Protein AF-A0AAC8Q201-F1 (afdb_monomer_lite)

pLDDT: mean 73.62, std 23.97, range [34.72, 98.75]

Sequence (155 aa):
MNRKHPSLPLARTASLSMALLALSACSERQEKPPSSPGAASVFKDSPAPASPSQPPAPAPTPTAQQQEGSEPPAGDARSPEQLFSSLGCTACHAPGRAYATVLANSRDKAPEVVAMWILDPQKVKPGTLMPSFTGRISTAEALALAQWIKAGNPR

Secondary structure (DSSP, 8-state):
-----PPP-----------------------PPPP-----------------PPPPPPPPPP--------PPPSS-PPPHHHHHHHTTTHHHHSTTSTTHHHHHHHTTS-HHHHHHHHH-HHHHSTT-SSPP-BTTB-HHHHHHHHHHHHTT---

Radius of gyration: 30.28 Å; chains: 1; bounding box: 94×61×68 Å

Structure (mmCIF, N/CA/C/O backbone):
data_AF-A0AAC8Q201-F1
#
_entry.id   AF-A0AAC8Q201-F1
#
loop_
_atom_site.group_PDB
_atom_site.id
_atom_site.type_symbol
_atom_site.label_atom_id
_atom_site.label_alt_id
_atom_site.label_comp_id
_atom_site.label_asym_id
_atom_site.label_entity_id
_atom_site.label_seq_id
_atom_site.pdbx_PDB_ins_code
_atom_site.Cartn_x
_atom_site.Cartn_y
_atom_site.Cartn_z
_atom_site.occupancy
_atom_site.B_iso_or_equiv
_atom_site.auth_seq_id
_atom_site.auth_comp_id
_atom_site.auth_asym_id
_atom_site.auth_atom_id
_atom_site.pdbx_PDB_model_num
ATOM 1 N N . MET A 1 1 ? 49.251 -28.403 -3.240 1.00 41.81 1 MET A N 1
ATOM 2 C CA . MET A 1 1 ? 49.615 -29.459 -4.209 1.00 41.81 1 MET A CA 1
ATOM 3 C C . MET A 1 1 ? 48.763 -30.677 -3.888 1.00 41.81 1 MET A C 1
ATOM 5 O O . MET A 1 1 ? 48.769 -31.061 -2.730 1.00 41.81 1 MET A O 1
ATOM 9 N N . ASN A 1 2 ? 48.087 -31.255 -4.891 1.00 41.62 2 ASN A N 1
ATOM 10 C CA . ASN A 1 2 ? 47.411 -32.570 -4.880 1.00 41.62 2 ASN A CA 1
ATOM 11 C C . ASN A 1 2 ? 46.167 -32.726 -3.970 1.00 41.62 2 ASN A C 1
ATOM 13 O O . ASN A 1 2 ? 46.172 -32.288 -2.838 1.00 41.62 2 ASN A O 1
ATOM 17 N N . ARG A 1 3 ? 45.063 -33.366 -4.372 1.00 57.03 3 ARG A N 1
ATOM 18 C CA . ARG A 1 3 ? 44.773 -34.246 -5.516 1.00 57.03 3 ARG A CA 1
ATOM 19 C C . ARG A 1 3 ? 43.282 -34.136 -5.867 1.00 57.03 3 ARG A C 1
ATOM 21 O O . ARG A 1 3 ? 42.430 -34.025 -4.996 1.00 57.03 3 ARG A O 1
ATOM 28 N N . LYS A 1 4 ? 43.020 -34.176 -7.171 1.00 54.84 4 LYS A N 1
ATOM 29 C CA . LYS A 1 4 ? 41.712 -34.256 -7.827 1.00 54.84 4 LYS A CA 1
ATOM 30 C C . LYS A 1 4 ? 41.019 -35.579 -7.474 1.00 54.84 4 LYS A C 1
ATOM 32 O O . LYS A 1 4 ? 41.702 -36.599 -7.431 1.00 54.84 4 LYS A O 1
ATOM 37 N N . HIS A 1 5 ? 39.691 -35.573 -7.363 1.00 62.91 5 HIS A N 1
ATOM 38 C CA . HIS A 1 5 ? 38.873 -36.763 -7.607 1.00 62.91 5 HIS A CA 1
ATOM 39 C C . HIS A 1 5 ? 37.788 -36.476 -8.664 1.00 62.91 5 HIS A C 1
ATOM 41 O O . HIS A 1 5 ? 37.363 -35.328 -8.791 1.00 62.91 5 HIS A O 1
ATOM 47 N N . PRO A 1 6 ? 37.437 -37.487 -9.482 1.00 63.56 6 PRO A N 1
ATOM 48 C CA . PRO A 1 6 ? 36.870 -37.318 -10.817 1.00 63.56 6 PRO A CA 1
ATOM 49 C C . PRO A 1 6 ? 35.337 -37.324 -10.888 1.00 63.56 6 PRO A C 1
ATOM 51 O O . PRO A 1 6 ? 34.631 -37.728 -9.969 1.00 63.56 6 PRO A O 1
ATOM 54 N N . SER A 1 7 ? 34.888 -36.898 -12.066 1.00 53.81 7 SER A N 1
ATOM 55 C CA . SER A 1 7 ? 33.543 -36.860 -12.630 1.00 53.81 7 SER A CA 1
ATOM 56 C C . SER A 1 7 ? 32.728 -38.152 -12.488 1.00 53.81 7 SER A C 1
ATOM 58 O O . SER A 1 7 ? 33.228 -39.242 -12.764 1.00 53.81 7 SER A O 1
ATOM 60 N N . LEU A 1 8 ? 31.432 -38.003 -12.198 1.00 60.94 8 LEU A N 1
ATOM 61 C CA . LEU A 1 8 ? 30.403 -39.001 -12.511 1.00 60.94 8 LEU A CA 1
ATOM 62 C C . LEU A 1 8 ? 29.839 -38.736 -13.922 1.00 60.94 8 LEU A C 1
ATOM 64 O O . LEU A 1 8 ? 29.507 -37.586 -14.220 1.00 60.94 8 LEU A O 1
ATOM 68 N N . PRO A 1 9 ? 29.682 -39.761 -14.780 1.00 60.88 9 PRO A N 1
ATOM 69 C CA . PRO A 1 9 ? 28.895 -39.675 -16.006 1.00 60.88 9 PRO A CA 1
ATOM 70 C C . PRO A 1 9 ? 27.537 -40.398 -15.893 1.00 60.88 9 PRO A C 1
ATOM 72 O O . PRO A 1 9 ? 27.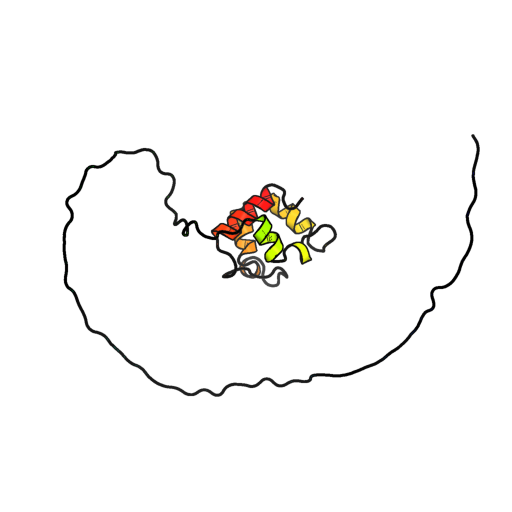357 -41.267 -15.043 1.00 60.88 9 PRO A O 1
ATOM 75 N N . LEU A 1 10 ? 26.669 -40.121 -16.881 1.00 53.00 10 LEU A N 1
ATOM 76 C CA . LEU A 1 10 ? 25.454 -40.865 -17.271 1.00 53.00 10 LEU A CA 1
ATOM 77 C C . LEU A 1 10 ? 24.225 -40.658 -16.348 1.00 53.00 10 LEU A C 1
ATOM 79 O O . LEU A 1 10 ? 24.326 -40.747 -15.140 1.00 53.00 10 LEU A O 1
ATOM 83 N N . ALA A 1 11 ? 23.002 -40.422 -16.825 1.00 52.38 11 ALA A N 1
ATOM 84 C CA . ALA A 1 11 ? 22.445 -40.713 -18.133 1.00 52.38 11 ALA A CA 1
ATOM 85 C C . ALA A 1 11 ? 21.115 -39.959 -18.359 1.00 52.38 11 ALA A C 1
ATOM 87 O O . ALA A 1 11 ? 20.313 -39.810 -17.447 1.00 52.38 11 ALA A O 1
ATOM 88 N N . ARG A 1 12 ? 20.872 -39.651 -19.639 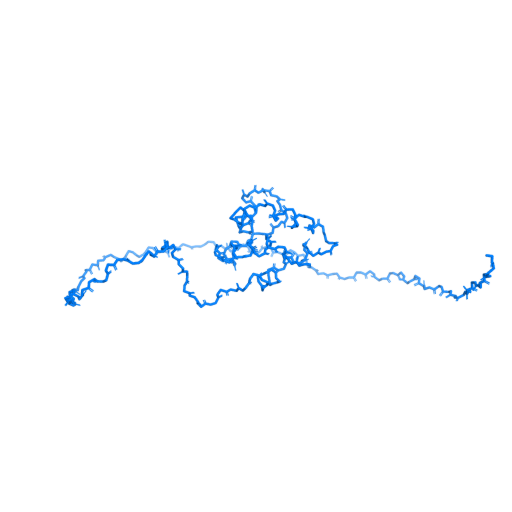1.00 57.47 12 ARG A N 1
ATOM 89 C CA . ARG A 1 12 ? 19.627 -39.925 -20.381 1.00 57.47 12 ARG A CA 1
ATOM 90 C C . ARG A 1 12 ? 18.348 -39.125 -20.079 1.00 57.47 12 ARG A C 1
ATOM 92 O O . ARG A 1 12 ? 17.545 -39.464 -19.225 1.00 57.47 12 ARG A O 1
ATOM 99 N N . THR A 1 13 ? 18.125 -38.166 -20.985 1.00 57.09 13 THR A N 1
ATOM 100 C CA . THR A 1 13 ? 16.922 -38.041 -21.837 1.00 57.09 13 THR A CA 1
ATOM 101 C C . THR A 1 13 ? 15.568 -38.113 -21.131 1.00 57.09 13 THR A C 1
ATOM 103 O O . THR A 1 13 ? 14.952 -39.174 -21.061 1.00 57.09 13 THR A O 1
ATOM 106 N N . ALA A 1 14 ? 15.050 -36.955 -20.723 1.00 54.88 14 ALA A N 1
ATOM 107 C CA . ALA A 1 14 ? 13.616 -36.779 -20.541 1.00 54.88 14 ALA A CA 1
ATOM 108 C C . ALA A 1 14 ? 12.987 -36.419 -21.897 1.00 54.88 14 ALA A C 1
ATOM 110 O O . ALA A 1 14 ? 13.347 -35.418 -22.518 1.00 54.88 14 ALA A O 1
ATOM 111 N N . SER A 1 15 ? 12.102 -37.300 -22.360 1.00 58.91 15 SER A N 1
ATOM 112 C CA . SER A 1 15 ? 11.334 -37.208 -23.600 1.00 58.91 15 SER A CA 1
ATOM 113 C C . SER A 1 15 ? 10.510 -35.923 -23.689 1.00 58.91 15 SER A C 1
ATOM 115 O O . SER A 1 15 ? 9.737 -35.604 -22.787 1.00 58.91 15 SER A O 1
ATOM 117 N N . LEU A 1 16 ? 10.609 -35.249 -24.836 1.00 52.84 16 LEU A N 1
ATOM 118 C CA . LEU A 1 16 ? 9.571 -34.357 -25.343 1.00 52.84 16 LEU A CA 1
ATOM 119 C C . LEU A 1 16 ? 8.344 -35.209 -25.697 1.00 52.84 16 LEU A C 1
ATOM 121 O O . LEU A 1 16 ? 8.392 -35.969 -26.662 1.00 52.84 16 LEU A O 1
ATOM 125 N N . SER A 1 17 ? 7.245 -35.044 -24.962 1.00 59.84 17 SER A N 1
ATOM 126 C CA . SER A 1 17 ? 5.912 -35.398 -25.456 1.00 59.84 17 SER A CA 1
ATOM 127 C C . SER A 1 17 ? 5.153 -34.118 -25.760 1.00 59.84 17 SER A C 1
ATOM 129 O O . SER A 1 17 ? 4.815 -33.319 -24.889 1.00 59.84 17 SER A O 1
ATOM 131 N N . MET A 1 18 ? 4.975 -33.935 -27.057 1.00 47.19 18 MET A N 1
ATOM 132 C CA . MET A 1 18 ? 4.286 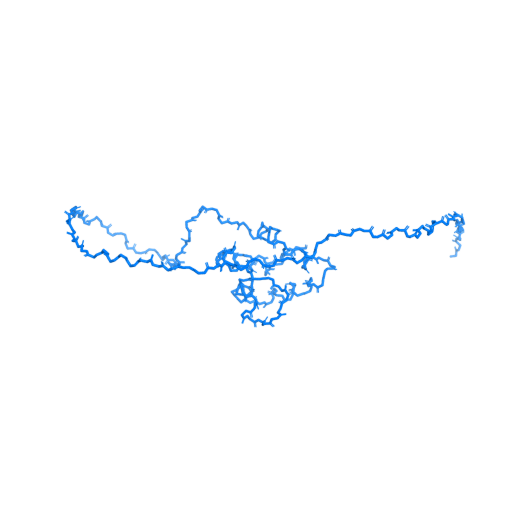-32.862 -27.740 1.00 47.19 18 MET A CA 1
ATOM 133 C C . MET A 1 18 ? 2.790 -33.191 -27.835 1.00 47.19 18 MET A C 1
ATOM 135 O O . MET A 1 18 ? 2.424 -34.346 -28.029 1.00 47.19 18 MET A O 1
ATOM 139 N N . ALA A 1 19 ? 1.979 -32.133 -27.787 1.00 53.19 19 ALA A N 1
ATOM 140 C CA . ALA A 1 19 ? 0.591 -32.034 -28.241 1.00 53.19 19 ALA A CA 1
ATOM 141 C C . ALA A 1 19 ? -0.497 -32.795 -27.463 1.00 53.19 19 ALA A C 1
ATOM 143 O O . ALA A 1 19 ? -0.630 -34.002 -27.591 1.00 53.19 19 ALA A O 1
ATOM 144 N N . LEU A 1 20 ? -1.409 -32.029 -26.849 1.00 56.97 20 LEU A N 1
ATOM 145 C CA . LEU A 1 20 ? -2.844 -32.183 -27.109 1.00 56.97 20 LEU A CA 1
ATOM 146 C C . LEU A 1 20 ? -3.509 -30.800 -27.187 1.00 56.97 20 LEU A C 1
ATOM 148 O O . LEU A 1 20 ? -3.436 -29.987 -26.269 1.00 56.97 20 LEU A O 1
ATOM 152 N N . LEU A 1 21 ? -4.106 -30.554 -28.351 1.00 50.72 21 LEU A N 1
ATOM 153 C CA . LEU A 1 21 ? -4.941 -29.415 -28.704 1.00 50.72 21 LEU A CA 1
ATOM 154 C C . LEU A 1 21 ? -6.338 -29.537 -28.070 1.00 50.72 21 LEU A C 1
ATOM 156 O O . LEU A 1 21 ? -6.914 -30.618 -28.065 1.00 50.72 21 LEU A O 1
ATOM 160 N N . ALA A 1 22 ? -6.880 -28.364 -27.730 1.00 55.09 22 ALA A N 1
ATOM 161 C CA . ALA A 1 22 ? -8.276 -27.932 -27.868 1.00 55.09 22 ALA A CA 1
ATOM 162 C C . ALA A 1 22 ? -9.385 -28.598 -27.027 1.00 55.09 22 ALA A C 1
ATOM 164 O O . ALA A 1 22 ? -9.698 -29.767 -27.196 1.00 55.09 22 ALA A O 1
ATOM 165 N N . LEU A 1 23 ? -10.089 -27.764 -26.249 1.00 56.09 23 LEU A N 1
ATOM 166 C CA . LEU A 1 23 ? -11.560 -27.639 -26.187 1.00 56.09 23 LEU A CA 1
ATOM 167 C C . LEU A 1 23 ? -11.857 -26.392 -25.319 1.00 56.09 23 LEU A C 1
ATOM 169 O O . LEU A 1 23 ? -11.408 -26.325 -24.185 1.00 56.09 23 LEU A O 1
ATOM 173 N N . SER A 1 24 ? -12.346 -25.292 -25.897 1.00 54.19 24 SER A N 1
ATOM 174 C CA . SER A 1 24 ? -13.775 -24.948 -26.034 1.00 54.19 24 SER A CA 1
ATOM 175 C C . SER A 1 24 ? -14.356 -24.270 -24.779 1.00 54.19 24 SER A C 1
ATOM 177 O O . SER A 1 24 ? -13.976 -24.625 -23.672 1.00 54.19 24 SER A O 1
ATOM 179 N N . ALA A 1 25 ? -15.312 -23.352 -24.999 1.00 46.56 25 ALA A N 1
ATOM 180 C CA . ALA A 1 25 ? -16.124 -22.586 -24.031 1.00 46.56 25 ALA A CA 1
ATOM 181 C C . ALA A 1 25 ? -15.487 -21.264 -23.521 1.00 46.56 25 ALA A C 1
ATOM 183 O O . ALA A 1 25 ? -14.362 -21.264 -23.046 1.00 46.56 25 ALA A O 1
ATOM 184 N N . CYS A 1 26 ? -16.096 -20.073 -23.578 1.00 44.44 26 CYS A N 1
ATOM 185 C CA . CYS A 1 26 ? -17.432 -19.625 -23.979 1.00 44.44 26 CYS A CA 1
ATOM 186 C C . CYS A 1 26 ? -17.322 -18.236 -24.631 1.00 44.44 26 CYS A C 1
ATOM 188 O O . CYS A 1 26 ? -16.633 -17.354 -24.122 1.00 44.44 26 CYS A O 1
ATOM 190 N N . SER A 1 27 ? -18.040 -18.047 -25.735 1.00 48.59 27 SER A N 1
ATOM 191 C CA . SER A 1 27 ? -18.323 -16.742 -26.323 1.00 48.59 27 SER A CA 1
ATOM 192 C C . SER A 1 27 ? -19.468 -16.085 -25.545 1.00 48.59 27 SER A C 1
ATOM 194 O O . SER A 1 27 ? -20.475 -16.733 -25.275 1.00 48.59 27 SER A O 1
ATOM 196 N N . GLU A 1 28 ? -19.253 -14.826 -25.162 1.00 50.66 28 GLU A N 1
ATOM 197 C CA . GLU A 1 28 ? -20.183 -13.703 -25.326 1.00 50.66 28 GLU A CA 1
ATOM 198 C C . GLU A 1 28 ? -21.677 -13.959 -25.042 1.00 50.66 28 GLU A C 1
ATOM 200 O O . GLU A 1 28 ? -22.364 -14.581 -25.846 1.00 50.66 28 GLU A O 1
ATOM 205 N N . ARG A 1 29 ? -22.233 -13.316 -24.004 1.00 53.41 29 ARG A N 1
ATOM 206 C CA . ARG A 1 29 ? -23.310 -12.333 -24.225 1.00 53.41 29 ARG A CA 1
ATOM 207 C C . ARG A 1 29 ? -23.564 -11.483 -22.987 1.00 53.41 29 ARG A C 1
ATOM 209 O O . ARG A 1 29 ? -23.914 -11.960 -21.913 1.00 53.41 29 ARG A O 1
ATOM 216 N N . GLN A 1 30 ? -23.401 -10.190 -23.202 1.00 52.09 30 GLN A N 1
ATOM 217 C CA . GLN A 1 30 ? -23.789 -9.106 -22.328 1.00 52.09 30 GLN A CA 1
ATOM 218 C C . GLN A 1 30 ? -25.313 -8.941 -22.346 1.00 52.09 30 GLN A C 1
ATOM 220 O O . GLN A 1 30 ? -25.889 -8.572 -23.367 1.00 52.09 30 GLN A O 1
ATOM 225 N N . GLU A 1 31 ? -25.963 -9.187 -21.212 1.00 43.31 31 GLU A N 1
ATOM 226 C CA . GLU A 1 31 ? -27.392 -8.926 -21.041 1.00 43.31 31 GLU A CA 1
ATOM 227 C C . GLU A 1 31 ? -27.560 -7.533 -20.410 1.00 43.31 31 GLU A C 1
ATOM 229 O O . GLU A 1 31 ? -27.214 -7.281 -19.256 1.00 43.31 31 GLU A O 1
ATOM 234 N N . LYS A 1 32 ? -28.053 -6.596 -21.222 1.00 45.69 32 LYS A N 1
ATOM 235 C CA . LYS A 1 32 ? -28.471 -5.245 -20.836 1.00 45.69 32 LYS A CA 1
ATOM 236 C C . LYS A 1 32 ? -29.823 -5.318 -20.108 1.00 45.69 32 LYS A C 1
ATOM 238 O O . LYS A 1 32 ? -30.773 -5.802 -20.722 1.00 45.69 32 LYS A O 1
ATOM 243 N N . PRO A 1 33 ? -29.979 -4.797 -18.879 1.00 64.44 33 PRO A N 1
ATOM 244 C CA . PRO A 1 33 ? -31.302 -4.657 -18.281 1.00 64.44 33 PRO A CA 1
ATOM 245 C C . PRO A 1 33 ? -32.048 -3.440 -18.868 1.00 64.44 33 PRO A C 1
ATOM 247 O O . PRO A 1 33 ? -31.441 -2.377 -19.048 1.00 64.44 33 PRO A O 1
ATOM 250 N N . PRO A 1 34 ? -33.354 -3.557 -19.176 1.00 56.72 34 PRO A N 1
ATOM 251 C CA . PRO A 1 34 ? -34.187 -2.418 -19.534 1.00 56.72 34 PRO A CA 1
ATOM 252 C C . PRO A 1 34 ? -34.580 -1.592 -18.303 1.00 56.72 34 PRO A C 1
ATOM 254 O O . PRO A 1 34 ? -34.838 -2.107 -17.217 1.00 56.72 34 PRO A O 1
ATOM 257 N N . SER A 1 35 ? -34.648 -0.281 -18.519 1.00 48.06 35 SER A N 1
ATOM 258 C CA . SER A 1 35 ? -35.199 0.720 -17.613 1.00 48.06 35 SER A CA 1
ATOM 259 C C . SER A 1 35 ? -36.708 0.548 -17.419 1.00 48.06 35 SER A C 1
ATOM 261 O O . SER A 1 35 ? -37.424 0.275 -18.382 1.00 48.06 35 SER A O 1
ATOM 263 N N . SER A 1 36 ? -37.211 0.856 -16.222 1.00 56.44 36 SER A N 1
ATOM 264 C CA . SER A 1 36 ? -38.502 1.540 -16.069 1.00 56.44 36 SER A CA 1
ATOM 265 C C . SER A 1 36 ? -38.650 2.240 -14.710 1.00 56.44 36 SER A C 1
ATOM 267 O O . SER A 1 36 ? -37.895 1.932 -13.787 1.00 56.44 36 SER A O 1
ATOM 269 N N . PRO A 1 37 ? -39.552 3.240 -14.623 1.00 56.47 37 PRO A N 1
ATOM 270 C CA . PRO A 1 37 ? -39.475 4.346 -13.675 1.00 56.47 37 PRO A CA 1
ATOM 271 C C . PRO A 1 37 ? -40.521 4.259 -12.553 1.00 56.47 37 PRO A C 1
ATOM 273 O O . PRO A 1 37 ? -41.494 3.518 -12.644 1.00 56.47 37 PRO A O 1
ATOM 276 N N . GLY A 1 38 ? -40.379 5.144 -11.564 1.00 34.72 38 GLY A N 1
ATOM 277 C CA . GLY A 1 38 ? -41.509 5.632 -10.773 1.00 34.72 38 GLY A CA 1
ATOM 278 C C . GLY A 1 38 ? -41.436 5.300 -9.289 1.00 34.72 38 GLY A C 1
ATOM 279 O O . GLY A 1 38 ? -41.582 4.157 -8.884 1.00 34.72 38 GLY A O 1
ATOM 280 N N . ALA A 1 39 ? -41.263 6.332 -8.471 1.00 43.31 39 ALA A N 1
ATOM 281 C CA . ALA A 1 39 ? -42.349 6.907 -7.676 1.00 43.31 39 ALA A CA 1
ATOM 282 C C . ALA A 1 39 ? -41.732 7.715 -6.533 1.00 43.31 39 ALA A C 1
ATOM 284 O O . ALA A 1 39 ? -41.048 7.194 -5.656 1.00 43.31 39 ALA A O 1
ATOM 285 N N . ALA A 1 40 ? -41.989 9.017 -6.572 1.00 40.25 40 ALA A N 1
ATOM 286 C CA . ALA A 1 40 ? -41.830 9.892 -5.432 1.00 40.25 40 ALA A CA 1
ATOM 287 C C . ALA A 1 40 ? -42.717 9.401 -4.279 1.00 40.25 40 ALA A C 1
ATOM 289 O O . ALA A 1 40 ? -43.880 9.065 -4.496 1.00 40.25 40 ALA A O 1
ATOM 290 N N . SER A 1 41 ? -42.202 9.450 -3.054 1.00 38.09 41 SER A N 1
ATOM 291 C CA . SER A 1 41 ? -43.060 9.667 -1.896 1.00 38.09 41 SER A CA 1
ATOM 292 C C . SER A 1 41 ? -42.345 10.575 -0.908 1.00 38.09 41 SER A C 1
ATOM 294 O O . SER A 1 41 ? -41.383 10.209 -0.237 1.00 38.09 41 SER A O 1
ATOM 296 N N . VAL A 1 42 ? -42.810 11.818 -0.916 1.00 43.41 42 VAL A N 1
ATOM 297 C CA . VAL A 1 42 ? -42.605 12.822 0.116 1.00 43.41 42 VAL A CA 1
ATOM 298 C C . VAL A 1 42 ? -43.305 12.323 1.378 1.00 43.41 42 VAL A C 1
ATOM 300 O O . VAL A 1 42 ? -44.515 12.126 1.364 1.00 43.41 42 VAL A O 1
ATOM 303 N N . PHE A 1 43 ? -42.572 12.184 2.481 1.00 42.28 43 PHE A N 1
ATOM 304 C CA . PHE A 1 43 ? -43.166 12.252 3.812 1.00 42.28 43 PHE A CA 1
ATOM 305 C C . PHE A 1 43 ? -42.359 13.241 4.648 1.00 42.28 43 PHE A C 1
ATOM 307 O O . PHE A 1 43 ? -41.186 13.035 4.952 1.00 42.28 43 PHE A O 1
ATOM 314 N N . LYS A 1 44 ? -43.002 14.365 4.938 1.00 40.00 44 LYS A N 1
ATOM 315 C CA . LYS A 1 44 ? -42.524 15.471 5.756 1.00 40.00 44 LYS A CA 1
ATOM 316 C C . LYS A 1 44 ? -43.675 15.813 6.688 1.00 40.00 44 LYS A C 1
ATOM 318 O O . LYS A 1 44 ? -44.705 16.215 6.164 1.00 40.00 44 LYS A O 1
ATOM 323 N N . ASP A 1 45 ? -43.472 15.618 7.992 1.00 38.53 45 ASP A N 1
ATOM 324 C CA . ASP A 1 45 ? -43.912 16.451 9.135 1.00 38.53 45 ASP A CA 1
ATOM 325 C C . ASP A 1 45 ? -43.640 15.651 10.444 1.00 38.53 45 ASP A C 1
ATOM 327 O O . ASP A 1 45 ? -44.086 14.513 10.540 1.00 38.53 45 ASP A O 1
ATOM 331 N N . SER A 1 46 ? -42.675 16.008 11.311 1.00 46.91 46 SER A N 1
ATOM 332 C CA . SER A 1 46 ? -42.683 17.014 12.412 1.00 46.91 46 SER A CA 1
ATOM 333 C C . SER A 1 46 ? -43.152 16.412 13.778 1.00 46.91 46 SER A C 1
ATOM 335 O O . SER A 1 46 ? -43.423 15.217 13.819 1.00 46.91 46 SER A O 1
ATOM 337 N N . PRO A 1 47 ? -43.069 17.095 14.947 1.00 51.16 47 PRO A N 1
ATOM 338 C CA . PRO A 1 47 ? -41.988 16.887 15.929 1.00 51.16 47 PRO A CA 1
ATOM 339 C C . PRO A 1 47 ? -42.418 16.543 17.389 1.00 51.16 47 PRO A C 1
ATOM 341 O O . PRO A 1 47 ? -43.548 16.797 17.779 1.00 51.16 47 PRO A O 1
ATOM 344 N N . ALA A 1 48 ? -41.426 16.105 18.199 1.00 43.34 48 ALA A N 1
ATOM 345 C CA . ALA A 1 48 ? -41.243 16.209 19.678 1.00 43.34 48 ALA A CA 1
ATOM 346 C C . ALA A 1 48 ? -42.275 15.523 20.635 1.00 43.34 48 ALA A C 1
ATOM 348 O O . ALA A 1 48 ? -43.437 15.385 20.272 1.00 43.34 48 ALA A O 1
ATOM 349 N N . PRO A 1 49 ? -41.892 15.065 21.863 1.00 46.16 49 PRO A N 1
ATOM 350 C CA . PRO A 1 49 ? -41.476 15.954 22.963 1.00 46.16 49 PRO A CA 1
ATOM 351 C C . PRO A 1 49 ? -40.323 15.456 23.872 1.00 46.16 49 PRO A C 1
ATOM 353 O O . PRO A 1 49 ? -39.846 14.329 23.800 1.00 46.16 49 PRO A O 1
ATOM 356 N N . ALA A 1 50 ? -39.889 16.377 24.735 1.00 37.38 50 ALA A N 1
ATOM 357 C CA . ALA A 1 50 ? -38.787 16.310 25.691 1.00 37.38 50 ALA A CA 1
ATOM 358 C C . ALA A 1 50 ? -39.046 15.474 26.963 1.00 37.38 50 ALA A C 1
ATOM 360 O O . ALA A 1 50 ? -40.181 15.412 27.433 1.00 37.38 50 ALA A O 1
ATOM 361 N N . SER A 1 51 ? -37.965 14.966 27.585 1.00 38.53 51 SER A N 1
ATOM 362 C CA . SER A 1 51 ? -37.685 14.953 29.050 1.00 38.53 51 SER A CA 1
ATOM 363 C C . SER A 1 51 ? -36.509 14.018 29.407 1.00 38.53 51 SER A C 1
ATOM 365 O O . SER A 1 51 ? -36.293 13.058 28.673 1.00 38.53 51 SER A O 1
ATOM 367 N N . PRO A 1 52 ? -35.836 14.149 30.575 1.00 48.69 52 PRO A N 1
ATOM 368 C CA . PRO A 1 52 ? -35.634 15.321 31.430 1.00 48.69 52 PRO A CA 1
ATOM 369 C C . PRO A 1 52 ? -34.142 15.604 31.744 1.00 48.69 52 PRO A C 1
ATOM 371 O O . PRO A 1 52 ? -33.247 14.790 31.526 1.00 48.69 52 PRO A O 1
ATOM 374 N N . SER A 1 53 ? -33.912 16.790 32.305 1.00 46.44 53 SER A N 1
ATOM 375 C CA . SER A 1 53 ? -32.645 17.331 32.803 1.00 46.44 53 SER A CA 1
ATOM 376 C C . SER A 1 53 ? -31.984 16.465 33.885 1.00 46.44 53 SER A C 1
ATOM 378 O O . SER A 1 53 ? -32.599 16.186 34.913 1.00 46.44 53 SER A O 1
ATOM 380 N N . GLN A 1 54 ? -30.701 16.136 33.713 1.00 51.25 54 GLN A N 1
ATOM 381 C CA . GLN A 1 54 ? -29.823 15.740 34.819 1.00 51.25 54 GLN A CA 1
ATOM 382 C C . GLN A 1 54 ? -28.986 16.952 35.281 1.00 51.25 54 GLN A C 1
ATOM 384 O O . GLN A 1 54 ? -28.491 17.699 34.434 1.00 51.25 54 GLN A O 1
ATOM 389 N N . PRO A 1 55 ? -28.840 17.187 36.599 1.00 53.44 55 PRO A N 1
ATOM 390 C CA . PRO A 1 55 ? -27.996 18.254 37.140 1.00 53.44 55 PRO A CA 1
ATOM 391 C C . PRO A 1 55 ? -26.496 17.958 36.939 1.00 53.44 55 PRO A C 1
ATOM 393 O O . PRO A 1 55 ? -26.104 16.790 36.901 1.00 53.44 55 PRO A O 1
ATOM 396 N N . PRO A 1 56 ? -25.637 18.990 36.842 1.00 47.97 56 PRO A N 1
ATOM 397 C CA . PRO A 1 56 ? -24.204 18.801 36.644 1.00 47.97 56 PRO A CA 1
ATOM 398 C C . PRO A 1 56 ? -23.517 18.355 37.944 1.00 47.97 56 PRO A C 1
ATOM 400 O O . PRO A 1 56 ? -23.633 19.014 38.977 1.00 47.97 56 PRO A O 1
ATOM 403 N N . ALA A 1 57 ? -22.764 17.257 37.878 1.00 47.09 57 ALA A N 1
ATOM 404 C CA . ALA A 1 57 ? -21.791 16.862 38.898 1.00 47.09 57 ALA A CA 1
ATOM 405 C C . ALA A 1 57 ? -20.367 17.277 38.452 1.00 47.09 57 ALA A C 1
ATOM 407 O O . ALA A 1 57 ? -20.127 17.433 37.253 1.00 47.09 57 ALA A O 1
ATOM 408 N N . PRO A 1 58 ? -19.444 17.542 39.395 1.00 44.62 58 PRO A N 1
ATOM 409 C CA . PRO A 1 58 ? -18.370 18.518 39.221 1.00 44.62 58 PRO A CA 1
ATOM 410 C C . PRO A 1 58 ? -17.208 18.047 38.339 1.00 44.62 58 PRO A C 1
ATOM 412 O O . PRO A 1 58 ? -16.854 16.871 38.292 1.00 44.62 58 PRO A O 1
ATOM 415 N N . ALA A 1 59 ? -16.588 19.027 37.682 1.00 42.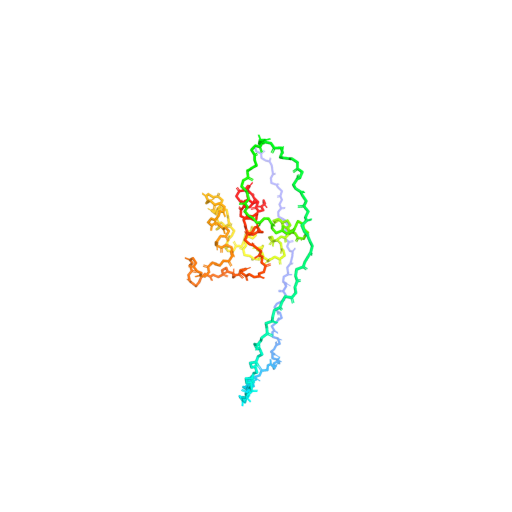97 59 ALA A N 1
ATOM 416 C CA . ALA A 1 59 ? -15.409 18.882 36.841 1.00 42.97 59 ALA A CA 1
ATOM 417 C C . ALA A 1 59 ? -14.195 18.296 37.587 1.00 42.97 59 ALA A C 1
ATOM 419 O O . ALA A 1 59 ? -13.888 18.741 38.695 1.00 42.97 59 ALA A O 1
ATOM 420 N N . PRO A 1 60 ? -13.405 17.433 36.931 1.00 43.84 60 PRO A N 1
ATOM 421 C CA . PRO A 1 60 ? -11.966 17.393 37.125 1.00 43.84 60 PRO A CA 1
ATOM 422 C C . PRO A 1 60 ? -11.274 18.312 36.101 1.00 43.84 60 PRO A C 1
ATOM 424 O O . PRO A 1 60 ? -11.397 18.144 34.888 1.00 43.84 60 PRO A O 1
ATOM 427 N N . THR A 1 61 ? -10.542 19.308 36.594 1.00 40.34 61 THR A N 1
ATOM 428 C CA . THR A 1 61 ? -9.570 20.113 35.834 1.00 40.34 61 THR A CA 1
ATOM 429 C C . THR A 1 61 ? -8.282 19.309 35.539 1.00 40.34 61 THR A C 1
ATOM 431 O O . THR A 1 61 ? -8.084 18.230 36.095 1.00 40.34 61 THR A O 1
ATOM 434 N N . PRO A 1 62 ? -7.429 19.768 34.601 1.00 50.12 62 PRO A N 1
ATOM 435 C CA . PRO A 1 62 ? -7.033 19.001 33.424 1.00 50.12 62 PRO A CA 1
ATOM 436 C C . PRO A 1 62 ? -5.746 18.195 33.622 1.00 50.12 62 PRO A C 1
ATOM 438 O O . PRO A 1 62 ? -4.745 18.696 34.129 1.00 50.12 62 PRO A O 1
ATOM 441 N N . THR A 1 63 ? -5.726 16.975 33.090 1.00 38.03 63 THR A N 1
ATO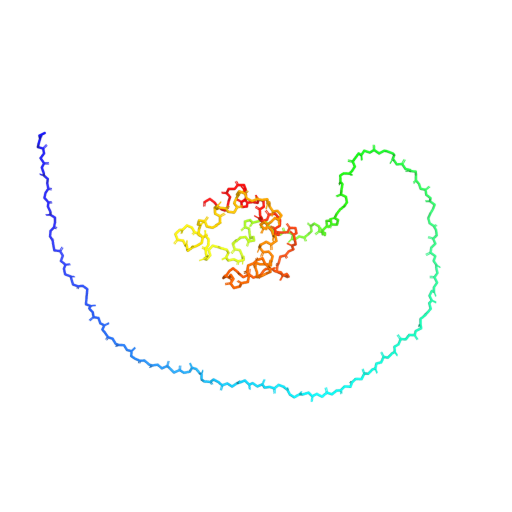M 442 C CA . THR A 1 63 ? -4.484 16.338 32.646 1.00 38.03 63 THR A CA 1
ATOM 443 C C . THR A 1 63 ? -4.579 16.174 31.137 1.00 38.03 63 THR A C 1
ATOM 445 O O . THR A 1 63 ? -5.606 15.742 30.620 1.00 38.03 63 THR A O 1
ATOM 448 N N . ALA A 1 64 ? -3.536 16.624 30.445 1.00 51.59 64 ALA A N 1
ATOM 449 C CA . ALA A 1 64 ? -3.441 16.738 29.000 1.00 51.59 64 ALA A CA 1
ATOM 450 C C . ALA A 1 64 ? -3.940 15.476 28.275 1.00 51.59 64 ALA A C 1
ATOM 452 O O . ALA A 1 64 ? -3.250 14.457 28.233 1.00 51.59 64 ALA A O 1
ATOM 453 N N . GLN A 1 65 ? -5.134 15.559 27.688 1.00 37.50 65 GLN A N 1
ATOM 454 C CA . GLN A 1 65 ? -5.632 14.555 26.760 1.00 37.50 65 GLN A CA 1
ATOM 455 C C . GLN A 1 65 ? -5.207 14.953 25.351 1.00 37.50 65 GLN A C 1
ATOM 457 O O . GLN A 1 65 ? -5.587 15.995 24.817 1.00 37.50 65 GLN A O 1
ATOM 462 N N . GLN A 1 66 ? -4.326 14.129 24.800 1.00 42.78 66 GLN A N 1
ATOM 463 C CA . GLN A 1 66 ? -3.854 14.206 23.433 1.00 42.78 66 GLN A CA 1
ATOM 464 C C . GLN A 1 66 ? -5.012 13.839 22.496 1.00 42.78 66 GLN A C 1
ATOM 466 O O . GLN A 1 66 ? -5.546 12.741 22.572 1.00 42.78 66 GLN A O 1
ATOM 471 N N . GLN A 1 67 ? -5.378 14.811 21.661 1.00 46.81 67 GLN A N 1
ATOM 472 C CA . GLN A 1 67 ? -6.046 14.711 20.361 1.00 46.81 67 GLN A CA 1
ATOM 473 C C . GLN A 1 67 ? -7.123 13.632 20.190 1.00 46.81 67 GLN A C 1
ATOM 475 O O . GLN A 1 67 ? -6.906 12.547 19.660 1.00 46.81 67 GLN A O 1
ATOM 480 N N . GLU A 1 68 ? -8.336 14.074 20.507 1.00 37.75 68 GLU A N 1
ATOM 481 C CA . GLU A 1 68 ? -9.597 13.673 19.898 1.00 37.75 68 GLU A CA 1
ATOM 482 C C . GLU A 1 68 ? -9.502 13.727 18.358 1.00 37.75 68 GLU A C 1
ATOM 484 O O . GLU A 1 68 ? -9.314 14.786 17.752 1.00 37.75 68 GLU A O 1
ATOM 489 N N . GLY A 1 69 ? -9.630 12.566 17.723 1.00 45.28 69 GLY A N 1
ATOM 490 C CA . GLY A 1 69 ? -9.620 12.392 16.275 1.00 45.28 69 GLY A CA 1
ATOM 491 C C . GLY A 1 69 ? -10.337 11.108 15.875 1.00 45.28 69 GLY A C 1
ATOM 492 O O . GLY A 1 69 ? -9.790 10.337 15.105 1.00 45.28 69 GLY A O 1
ATOM 493 N N . SER A 1 70 ? -11.535 10.879 16.433 1.00 48.66 70 SER A N 1
ATOM 494 C CA . SER A 1 70 ? -12.465 9.788 16.085 1.00 48.66 70 SER A CA 1
ATOM 495 C C . SER A 1 70 ? -11.797 8.417 15.926 1.00 48.66 70 SER A C 1
ATOM 497 O O . SER A 1 70 ? -11.671 7.898 14.817 1.00 48.66 70 SER A O 1
ATOM 499 N N . GLU A 1 71 ? -11.397 7.820 17.049 1.00 54.38 71 GLU A N 1
ATOM 500 C CA . GLU A 1 71 ? -11.076 6.394 17.099 1.00 54.38 71 GLU A CA 1
ATOM 501 C C . GLU A 1 71 ? -12.344 5.607 16.696 1.00 54.38 71 GLU A C 1
ATOM 503 O O . GLU A 1 71 ? -13.384 5.752 17.354 1.00 54.38 71 GLU A O 1
ATOM 508 N N . PRO A 1 72 ? -12.330 4.812 15.607 1.00 54.94 72 PRO A N 1
ATOM 509 C CA . PRO A 1 72 ? -13.407 3.862 15.361 1.00 54.94 72 PRO A CA 1
ATOM 510 C C . PRO A 1 72 ? -13.487 2.895 16.554 1.00 54.94 72 PRO A C 1
ATOM 512 O O . PRO A 1 72 ? -12.467 2.646 17.200 1.00 54.94 72 PRO A O 1
ATOM 515 N N . PRO A 1 73 ? -14.673 2.353 16.886 1.00 53.41 73 PRO A N 1
ATOM 516 C CA . PRO A 1 73 ? -14.817 1.450 18.023 1.00 53.41 73 PRO A CA 1
ATOM 517 C C . PRO A 1 73 ? -13.757 0.346 17.947 1.00 53.41 73 PRO A C 1
ATOM 519 O O . PRO A 1 73 ? -13.592 -0.281 16.904 1.00 53.41 73 PRO A O 1
ATOM 522 N N . ALA A 1 74 ? -13.037 0.133 19.051 1.00 59.28 74 ALA A N 1
ATOM 523 C CA . ALA A 1 74 ? -11.867 -0.744 19.170 1.00 59.28 74 ALA A CA 1
ATOM 524 C C . ALA A 1 74 ? -12.158 -2.255 18.993 1.00 59.28 74 ALA A C 1
ATOM 526 O O . ALA A 1 74 ? -11.398 -3.099 19.465 1.00 59.28 74 ALA A O 1
ATOM 527 N N . GLY A 1 75 ? -13.259 -2.614 18.334 1.00 62.09 75 GLY A N 1
ATOM 528 C CA . GLY A 1 75 ? -13.575 -3.977 17.939 1.00 62.09 75 GLY A CA 1
ATOM 529 C C . GLY A 1 75 ? -13.251 -4.165 16.463 1.00 62.09 75 GLY A C 1
ATOM 530 O O . GLY A 1 75 ? -13.862 -3.520 15.622 1.00 62.09 75 GLY A O 1
ATOM 531 N N . ASP A 1 76 ? -12.309 -5.061 16.167 1.00 76.44 76 ASP A N 1
ATOM 532 C CA . ASP A 1 76 ? -12.043 -5.652 14.841 1.00 76.44 76 ASP A CA 1
ATOM 533 C C . ASP A 1 76 ? -11.016 -4.962 13.921 1.00 76.44 76 ASP A C 1
ATOM 535 O O . ASP A 1 76 ? -10.913 -5.310 12.741 1.00 76.44 76 ASP A O 1
ATOM 539 N N . ALA A 1 77 ? -10.177 -4.049 14.425 1.00 86.69 77 ALA A N 1
ATOM 540 C CA . ALA A 1 77 ? -9.030 -3.575 13.644 1.00 86.69 77 ALA A CA 1
ATOM 541 C C . ALA A 1 77 ? -8.031 -4.724 13.396 1.00 86.69 77 ALA A C 1
ATOM 543 O O . ALA A 1 77 ? -7.497 -5.322 14.335 1.00 86.69 77 ALA A O 1
ATOM 544 N N . ARG A 1 78 ? -7.760 -5.041 12.124 1.00 95.75 78 ARG A N 1
ATOM 545 C CA . ARG A 1 78 ? -6.795 -6.089 11.753 1.00 95.75 78 ARG A CA 1
ATOM 546 C C . ARG A 1 78 ? -5.366 -5.613 11.980 1.00 95.75 78 ARG A C 1
ATOM 548 O O . ARG A 1 78 ? -5.050 -4.437 11.796 1.00 95.75 78 ARG A O 1
ATOM 555 N N . SER A 1 79 ? -4.471 -6.543 12.309 1.00 97.56 79 SER A N 1
ATOM 556 C CA . SER A 1 79 ? -3.047 -6.219 12.407 1.00 97.56 79 SER A CA 1
ATOM 557 C C . SER A 1 79 ? -2.457 -5.898 11.022 1.00 97.56 79 SER A C 1
ATOM 559 O O . SER A 1 79 ? -2.926 -6.429 10.010 1.00 97.56 79 SER A O 1
ATOM 561 N N . PRO A 1 80 ? -1.398 -5.074 10.932 1.00 97.94 80 PRO A N 1
ATOM 562 C CA . PRO A 1 80 ? -0.773 -4.752 9.650 1.00 97.94 80 PRO A CA 1
ATOM 563 C C . PRO A 1 80 ? -0.198 -5.987 8.934 1.00 97.94 80 PRO A C 1
ATOM 565 O O . PRO A 1 80 ? -0.305 -6.090 7.717 1.00 97.94 80 PRO A O 1
ATOM 568 N N . GLU A 1 81 ? 0.322 -6.972 9.670 1.00 97.88 81 GLU A N 1
ATOM 569 C CA . GLU A 1 81 ? 0.758 -8.263 9.110 1.00 97.88 81 GLU A CA 1
ATOM 570 C C . GLU A 1 81 ? -0.415 -9.024 8.463 1.00 97.88 81 GLU A C 1
ATOM 572 O O . GLU A 1 81 ? -0.323 -9.511 7.330 1.00 97.88 81 GLU A O 1
ATOM 577 N N . GLN A 1 82 ? -1.553 -9.093 9.166 1.00 97.56 82 GLN A N 1
ATOM 578 C CA . GLN A 1 82 ? -2.766 -9.734 8.656 1.00 97.56 82 GLN A CA 1
ATOM 579 C C . GLN A 1 82 ? -3.292 -9.009 7.418 1.00 97.56 82 GLN A C 1
ATOM 581 O O . GLN A 1 82 ? -3.686 -9.661 6.451 1.00 97.56 82 GLN A O 1
ATOM 586 N N . LEU A 1 83 ? -3.280 -7.675 7.418 1.00 98.25 83 LEU A N 1
ATOM 587 C CA . LEU A 1 83 ? -3.644 -6.866 6.256 1.00 98.25 83 LEU A CA 1
ATOM 588 C C . LEU A 1 83 ? -2.720 -7.162 5.074 1.00 98.25 83 LEU A C 1
ATOM 590 O O . LEU A 1 83 ? -3.208 -7.498 4.000 1.00 98.25 83 LEU A O 1
ATOM 594 N N . PHE A 1 84 ? -1.401 -7.123 5.269 1.00 98.12 84 PHE A N 1
ATOM 595 C CA . PHE A 1 84 ? -0.431 -7.360 4.198 1.00 98.12 84 PHE A CA 1
ATOM 596 C C . PHE A 1 84 ? -0.637 -8.721 3.515 1.00 98.12 84 PHE A C 1
ATOM 598 O O . PHE A 1 84 ? -0.621 -8.830 2.284 1.00 98.12 84 PHE A O 1
ATOM 605 N N . SER A 1 85 ? -0.891 -9.757 4.315 1.00 97.06 85 SER A N 1
ATOM 606 C CA . SER A 1 85 ? -1.143 -11.109 3.815 1.00 97.06 85 SER A CA 1
ATOM 607 C C . SER A 1 85 ? -2.524 -11.246 3.164 1.00 97.06 85 SER A C 1
ATOM 609 O O . SER A 1 85 ? -2.631 -11.722 2.034 1.00 97.06 85 SER A O 1
ATOM 611 N N . SER A 1 86 ? -3.589 -10.800 3.836 1.00 97.12 86 SER A N 1
ATOM 612 C CA . SER A 1 86 ? -4.977 -10.981 3.372 1.00 97.12 86 SER A CA 1
ATOM 613 C C . SER A 1 86 ? -5.355 -10.103 2.177 1.00 97.12 86 SER A C 1
ATOM 615 O O . SER A 1 86 ? -6.207 -10.488 1.376 1.00 97.12 86 SER A O 1
ATOM 617 N N . LEU A 1 87 ? -4.709 -8.945 2.016 1.00 97.69 87 LEU A N 1
ATOM 618 C CA . LEU A 1 87 ? -4.869 -8.080 0.845 1.00 97.69 87 LEU A CA 1
ATOM 619 C C . LEU A 1 87 ? -4.061 -8.572 -0.367 1.00 97.69 87 LEU A C 1
ATOM 621 O O . LEU A 1 87 ? -4.214 -8.025 -1.458 1.00 97.69 87 LEU A O 1
ATOM 625 N N . GLY A 1 88 ? -3.214 -9.595 -0.194 1.00 97.56 88 GLY A N 1
ATOM 626 C CA . GLY A 1 88 ? -2.429 -10.196 -1.272 1.00 97.56 88 GLY A CA 1
ATOM 627 C C . GLY A 1 88 ? -1.191 -9.391 -1.677 1.00 97.56 88 GLY A C 1
ATOM 628 O O . GLY A 1 88 ? -0.703 -9.548 -2.798 1.00 97.56 88 GLY A O 1
ATOM 629 N N . CYS A 1 89 ? -0.649 -8.542 -0.796 1.00 97.81 89 CYS A N 1
ATOM 630 C CA . CYS A 1 89 ? 0.499 -7.679 -1.107 1.00 97.81 89 CYS A CA 1
ATOM 631 C C . CYS A 1 89 ? 1.743 -8.482 -1.542 1.00 97.81 89 CYS A C 1
ATOM 633 O O . CYS A 1 89 ? 2.528 -8.036 -2.386 1.00 97.81 89 CYS A O 1
ATOM 635 N N . THR A 1 90 ? 1.895 -9.702 -1.019 1.00 96.56 90 THR A N 1
ATOM 636 C CA . THR A 1 90 ? 2.990 -10.635 -1.332 1.00 96.56 90 THR A CA 1
ATOM 637 C C . THR A 1 90 ? 3.037 -11.053 -2.803 1.00 96.56 90 THR A C 1
ATOM 639 O O . THR A 1 90 ? 4.127 -11.302 -3.319 1.00 96.56 90 THR A O 1
ATOM 642 N N . ALA A 1 91 ? 1.908 -11.056 -3.522 1.00 96.56 91 ALA A N 1
ATOM 643 C CA . ALA A 1 91 ? 1.860 -11.450 -4.934 1.00 96.56 91 ALA A CA 1
ATOM 644 C C . ALA A 1 91 ? 2.792 -10.599 -5.824 1.00 96.56 91 ALA A C 1
ATOM 646 O O . ALA A 1 91 ? 3.342 -11.087 -6.823 1.00 96.56 91 ALA A O 1
ATOM 647 N N . CYS A 1 92 ? 3.006 -9.344 -5.419 1.00 97.56 92 CYS A N 1
ATOM 648 C CA . CYS A 1 92 ? 3.800 -8.349 -6.135 1.00 97.56 92 CYS A CA 1
ATOM 649 C C . CYS A 1 92 ? 5.055 -7.898 -5.374 1.00 97.56 92 CYS A C 1
ATOM 651 O O . CYS A 1 92 ? 6.056 -7.581 -6.020 1.00 97.56 92 CYS A O 1
ATOM 653 N N . HIS A 1 93 ? 5.022 -7.875 -4.037 1.00 97.12 93 HIS A N 1
ATOM 654 C CA . HIS A 1 93 ? 6.091 -7.300 -3.213 1.00 97.12 93 HIS A CA 1
ATOM 655 C C . HIS A 1 93 ? 6.957 -8.315 -2.453 1.00 97.12 93 HIS A C 1
ATOM 657 O O . HIS A 1 93 ? 7.907 -7.902 -1.792 1.00 97.12 93 HIS A O 1
ATOM 663 N N . ALA A 1 94 ? 6.675 -9.621 -2.535 1.00 94.44 94 ALA A N 1
ATOM 664 C CA . ALA A 1 94 ? 7.557 -10.625 -1.936 1.00 94.44 94 ALA A CA 1
ATOM 665 C C . ALA A 1 94 ? 8.961 -10.618 -2.587 1.00 94.44 94 ALA A C 1
ATOM 667 O O . ALA A 1 94 ? 9.105 -10.178 -3.735 1.00 94.44 94 ALA A O 1
ATOM 668 N N . PRO A 1 95 ? 10.001 -11.129 -1.902 1.00 92.25 95 PRO A N 1
ATOM 669 C CA . PRO A 1 95 ? 11.336 -11.263 -2.480 1.00 92.25 95 PRO A CA 1
ATOM 670 C C . PRO A 1 95 ? 11.314 -11.975 -3.842 1.00 92.25 95 PRO A C 1
ATOM 672 O O . PRO A 1 95 ? 10.616 -12.970 -4.033 1.00 92.25 95 PRO A O 1
ATOM 675 N N . GLY A 1 96 ? 12.056 -11.440 -4.815 1.00 91.94 96 GLY A N 1
ATOM 676 C CA . GLY A 1 96 ? 12.102 -11.976 -6.183 1.00 91.94 96 GLY A CA 1
ATOM 677 C C . GLY A 1 96 ? 10.894 -11.631 -7.067 1.00 91.94 96 GLY A C 1
ATOM 678 O O . GLY A 1 96 ? 10.836 -12.077 -8.211 1.00 91.94 96 GLY A O 1
ATOM 679 N N . ARG A 1 97 ? 9.930 -10.835 -6.581 1.00 95.25 97 ARG A N 1
ATOM 680 C CA . ARG A 1 97 ? 8.803 -10.325 -7.381 1.00 95.25 97 ARG A CA 1
ATOM 681 C C . ARG A 1 97 ? 9.111 -8.950 -7.973 1.00 95.25 97 ARG A C 1
ATOM 683 O O . ARG A 1 97 ? 9.971 -8.220 -7.483 1.00 95.25 97 ARG A O 1
ATOM 690 N N . ALA A 1 98 ? 8.359 -8.585 -9.012 1.00 91.56 98 ALA A N 1
ATOM 691 C CA . ALA A 1 98 ? 8.590 -7.384 -9.819 1.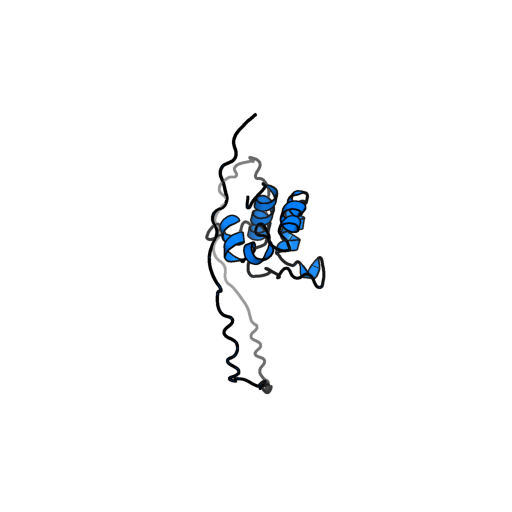00 91.56 98 ALA A CA 1
ATOM 692 C C . ALA A 1 98 ? 8.623 -6.067 -9.019 1.00 91.56 98 ALA A C 1
ATOM 694 O O . ALA A 1 98 ? 9.257 -5.111 -9.457 1.00 91.56 98 ALA A O 1
ATOM 695 N N . TYR A 1 99 ? 7.977 -6.011 -7.848 1.00 95.25 99 TYR A N 1
ATOM 696 C CA . TYR A 1 99 ? 7.860 -4.794 -7.039 1.00 95.25 99 TYR A CA 1
ATOM 697 C C . TYR A 1 99 ? 8.488 -4.913 -5.645 1.00 95.25 99 TYR A C 1
ATOM 699 O O . TYR A 1 99 ? 8.211 -4.081 -4.778 1.00 95.25 99 TYR A O 1
ATOM 707 N N . ALA A 1 100 ? 9.353 -5.906 -5.410 1.00 92.62 100 ALA A N 1
ATOM 708 C CA . ALA A 1 100 ? 10.028 -6.083 -4.121 1.00 92.62 100 ALA A CA 1
ATOM 709 C C . ALA A 1 100 ? 10.828 -4.830 -3.706 1.00 92.62 100 ALA A C 1
ATOM 711 O O . ALA A 1 100 ? 10.698 -4.331 -2.589 1.00 92.62 100 ALA A O 1
ATOM 712 N N . THR A 1 101 ? 11.594 -4.256 -4.639 1.00 94.44 101 THR A N 1
ATOM 713 C CA . THR A 1 101 ? 12.402 -3.048 -4.397 1.00 94.44 101 THR A CA 1
ATOM 714 C C . THR A 1 101 ? 11.547 -1.800 -4.184 1.00 94.44 101 THR A C 1
ATOM 716 O O . THR A 1 101 ? 11.909 -0.934 -3.395 1.00 94.44 101 THR A O 1
ATOM 719 N N . VAL A 1 102 ? 10.378 -1.716 -4.826 1.00 95.31 102 VAL A N 1
ATOM 720 C CA . VAL A 1 102 ? 9.442 -0.595 -4.643 1.00 95.31 102 VAL A CA 1
ATOM 721 C C . VAL A 1 102 ? 8.927 -0.547 -3.208 1.00 95.31 102 VAL A C 1
ATOM 723 O O . VAL A 1 102 ? 8.834 0.538 -2.636 1.00 95.31 102 VAL A O 1
ATOM 726 N N . LEU A 1 103 ? 8.643 -1.708 -2.604 1.00 95.81 103 LEU A N 1
ATOM 727 C CA . LEU A 1 103 ? 8.236 -1.759 -1.201 1.00 95.81 103 LEU A CA 1
ATOM 728 C C . LEU A 1 103 ? 9.368 -1.289 -0.282 1.00 95.81 103 LEU A C 1
ATOM 730 O O . LEU A 1 103 ? 9.133 -0.444 0.579 1.00 95.81 103 LEU A O 1
ATOM 734 N N . ALA A 1 104 ? 10.594 -1.774 -0.499 1.00 94.38 104 ALA A N 1
ATOM 735 C CA . ALA A 1 104 ? 11.761 -1.345 0.274 1.00 94.38 104 ALA A CA 1
ATOM 736 C C . ALA A 1 104 ? 11.977 0.179 0.201 1.00 94.38 104 ALA A C 1
ATOM 738 O O . ALA A 1 104 ? 12.118 0.826 1.235 1.00 94.38 104 ALA A O 1
ATOM 739 N N . ASN A 1 105 ? 11.891 0.765 -0.995 1.00 95.88 105 ASN A N 1
ATOM 740 C CA . ASN A 1 105 ? 12.069 2.205 -1.215 1.00 95.88 105 ASN A CA 1
ATOM 741 C C . ASN A 1 105 ? 10.945 3.058 -0.593 1.00 95.88 105 ASN A C 1
ATOM 743 O O . ASN A 1 105 ? 11.115 4.257 -0.372 1.00 95.88 105 ASN A O 1
ATOM 747 N N . SER A 1 106 ? 9.776 2.470 -0.314 1.00 96.81 106 SER A N 1
ATOM 748 C CA . SER A 1 106 ? 8.679 3.192 0.348 1.00 96.81 106 SER A CA 1
ATOM 749 C C . SER A 1 106 ? 8.976 3.518 1.818 1.00 96.81 106 SER A C 1
ATOM 751 O O . SER A 1 106 ? 8.393 4.454 2.363 1.00 96.81 106 SER A O 1
ATOM 753 N N . ARG A 1 107 ? 9.929 2.814 2.446 1.00 96.75 107 ARG A N 1
ATOM 754 C CA . ARG A 1 107 ? 10.295 2.978 3.866 1.00 96.75 107 ARG A CA 1
ATOM 755 C C . ARG A 1 107 ? 10.863 4.367 4.182 1.00 96.75 107 ARG A C 1
ATOM 757 O O . ARG A 1 107 ? 10.683 4.879 5.290 1.00 96.75 107 ARG A O 1
ATOM 764 N N . ASP A 1 108 ? 11.447 5.028 3.188 1.00 97.25 108 ASP A N 1
ATOM 765 C CA . ASP A 1 108 ? 11.982 6.388 3.316 1.00 97.25 108 ASP A CA 1
ATOM 766 C C . ASP A 1 108 ? 10.889 7.469 3.303 1.00 97.25 108 ASP A C 1
ATOM 768 O O . ASP A 1 108 ? 11.161 8.642 3.557 1.00 97.25 108 ASP A O 1
ATOM 772 N N . LYS A 1 109 ? 9.634 7.109 3.008 1.00 97.56 109 LYS A N 1
ATOM 773 C CA . LYS A 1 109 ? 8.510 8.052 2.959 1.00 97.56 109 LYS A CA 1
ATOM 774 C C . LYS A 1 109 ? 7.827 8.200 4.320 1.00 97.56 109 LYS A C 1
ATOM 776 O O . LYS A 1 109 ? 7.992 7.376 5.224 1.00 97.56 109 LYS A O 1
ATOM 781 N N . ALA A 1 110 ? 7.081 9.292 4.476 1.00 98.31 110 ALA A N 1
ATOM 782 C CA . ALA A 1 110 ? 6.198 9.479 5.620 1.00 98.31 110 ALA A CA 1
ATOM 783 C C . ALA A 1 110 ? 5.063 8.434 5.567 1.00 98.31 110 ALA A C 1
ATOM 785 O O . ALA A 1 110 ? 4.541 8.188 4.471 1.00 98.31 110 ALA A O 1
ATOM 786 N N . PRO A 1 111 ? 4.683 7.803 6.694 1.00 98.44 111 PRO A N 1
ATOM 787 C CA . PRO A 1 111 ? 3.635 6.784 6.714 1.00 98.44 111 PRO A CA 1
ATOM 788 C C . PRO A 1 111 ? 2.311 7.255 6.115 1.00 98.44 111 PRO A C 1
ATOM 790 O O . PRO A 1 111 ? 1.649 6.489 5.428 1.00 98.44 111 PRO A O 1
ATOM 793 N N . GLU A 1 112 ? 1.951 8.520 6.300 1.00 98.19 112 GLU A N 1
ATOM 794 C CA . GLU A 1 112 ? 0.703 9.106 5.809 1.00 98.19 112 GLU A CA 1
ATOM 795 C C . GLU A 1 112 ? 0.678 9.131 4.274 1.00 98.19 112 GLU A C 1
ATOM 797 O O . GLU A 1 112 ? -0.331 8.803 3.650 1.00 98.19 112 GLU A O 1
ATOM 802 N N . VAL A 1 113 ? 1.823 9.431 3.650 1.00 97.75 113 VAL A N 1
ATOM 803 C CA . VAL A 1 113 ? 1.982 9.408 2.188 1.00 97.75 113 VAL A CA 1
ATOM 804 C C . VAL A 1 113 ? 1.850 7.982 1.655 1.00 97.75 113 VAL A C 1
ATOM 806 O O . VAL A 1 113 ? 1.194 7.752 0.638 1.00 97.75 113 VAL A O 1
ATOM 809 N N . VAL A 1 114 ? 2.446 7.010 2.348 1.00 98.19 114 VAL A N 1
ATOM 810 C CA . VAL A 1 114 ? 2.331 5.592 1.978 1.00 98.19 114 VAL A CA 1
ATOM 811 C C . VAL A 1 114 ? 0.903 5.087 2.201 1.00 98.19 114 VAL A C 1
ATOM 813 O O . VAL A 1 114 ? 0.390 4.354 1.364 1.00 98.19 114 VAL A O 1
ATOM 816 N N . ALA A 1 115 ? 0.220 5.517 3.260 1.00 98.31 115 ALA A N 1
ATOM 817 C CA . ALA A 1 115 ? -1.170 5.163 3.531 1.00 98.31 115 ALA A CA 1
ATOM 818 C C . ALA A 1 115 ? -2.112 5.686 2.438 1.00 98.31 115 ALA A C 1
ATOM 820 O O . ALA A 1 115 ? -2.952 4.934 1.946 1.00 98.31 115 ALA A O 1
ATOM 821 N N . MET A 1 116 ? -1.931 6.934 1.990 1.00 97.81 116 MET A N 1
ATOM 822 C CA . MET A 1 116 ? -2.671 7.481 0.845 1.00 97.81 116 MET A CA 1
ATOM 823 C C . MET A 1 116 ? -2.426 6.673 -0.432 1.00 97.81 116 MET A C 1
ATOM 825 O O . MET A 1 116 ? -3.371 6.375 -1.163 1.00 97.81 116 MET A O 1
ATOM 829 N N . TRP A 1 117 ? -1.171 6.283 -0.679 1.00 98.06 117 TRP A N 1
ATOM 830 C CA . TRP A 1 117 ? -0.825 5.411 -1.799 1.00 98.06 117 TRP A CA 1
ATOM 831 C C . TRP A 1 117 ? -1.492 4.036 -1.688 1.00 98.06 117 TRP A C 1
ATOM 833 O O . TRP A 1 117 ? -2.002 3.535 -2.682 1.00 98.06 117 TRP A O 1
ATOM 843 N N . ILE A 1 118 ? -1.517 3.423 -0.501 1.00 97.81 118 ILE A N 1
ATOM 844 C CA . ILE A 1 118 ? -2.189 2.137 -0.278 1.00 97.81 118 ILE A CA 1
ATOM 845 C C . ILE A 1 118 ? -3.696 2.281 -0.530 1.00 97.81 118 ILE A C 1
ATOM 847 O O . ILE A 1 118 ? -4.275 1.470 -1.243 1.00 97.81 118 ILE A O 1
ATOM 851 N N . LEU A 1 119 ? -4.347 3.311 0.010 1.00 98.19 119 LEU A N 1
ATOM 852 C CA . LEU A 1 119 ? -5.797 3.473 -0.125 1.00 98.19 119 LEU A CA 1
ATOM 853 C C . LEU A 1 119 ? -6.234 3.669 -1.576 1.00 98.19 119 LEU A C 1
ATOM 855 O O . LEU A 1 119 ? -7.191 3.022 -2.010 1.00 98.19 119 LEU A O 1
ATOM 859 N N . ASP A 1 120 ? -5.564 4.556 -2.312 1.00 97.50 120 ASP A N 1
ATOM 860 C CA . ASP A 1 120 ? -5.952 4.899 -3.678 1.00 97.50 120 ASP A CA 1
ATOM 861 C C . ASP A 1 120 ? -4.743 5.278 -4.555 1.00 97.50 120 ASP A C 1
ATOM 863 O O . ASP A 1 120 ? -4.489 6.456 -4.838 1.00 97.50 120 ASP A O 1
ATOM 867 N N . PRO A 1 121 ? -3.983 4.282 -5.035 1.00 97.44 121 PRO A N 1
ATOM 868 C CA . PRO A 1 121 ? -2.786 4.530 -5.826 1.00 97.44 121 PRO A CA 1
ATOM 869 C C . PRO A 1 121 ? -3.116 5.101 -7.213 1.00 97.44 121 PRO A C 1
ATOM 871 O O . PRO A 1 121 ? -2.264 5.764 -7.800 1.00 97.44 121 PRO A O 1
ATOM 874 N N . GLN A 1 122 ? -4.339 4.912 -7.734 1.00 96.38 122 GLN A N 1
ATOM 875 C CA . GLN A 1 122 ? -4.759 5.498 -9.016 1.00 96.38 122 GLN A CA 1
ATOM 876 C C . GLN A 1 122 ? -4.880 7.021 -8.936 1.00 96.38 122 GLN A C 1
ATOM 878 O O . GLN A 1 122 ? -4.542 7.702 -9.904 1.00 96.38 122 GLN A O 1
ATOM 883 N N . LYS A 1 123 ? -5.299 7.566 -7.785 1.00 94.88 123 LYS A N 1
ATOM 884 C CA . LYS A 1 123 ? -5.310 9.021 -7.559 1.00 94.88 123 LYS A CA 1
ATOM 885 C C . LYS A 1 123 ? -3.910 9.623 -7.492 1.00 94.88 123 LYS A C 1
ATOM 887 O O . LYS A 1 123 ? -3.733 10.771 -7.885 1.00 94.88 123 LYS A O 1
ATOM 892 N N . VAL A 1 124 ? -2.926 8.869 -6.999 1.00 93.38 124 VAL A N 1
ATOM 893 C CA . VAL A 1 124 ? -1.542 9.355 -6.879 1.00 93.38 124 VAL A CA 1
ATOM 894 C C . VAL A 1 124 ? -0.762 9.158 -8.181 1.00 93.38 124 VAL A C 1
ATOM 896 O O . VAL A 1 124 ? -0.003 10.035 -8.589 1.00 93.38 124 VAL A O 1
ATOM 899 N N . LYS A 1 125 ? -0.939 8.011 -8.846 1.00 95.50 125 LYS A N 1
ATOM 900 C CA . LYS A 1 125 ? -0.299 7.684 -10.123 1.00 95.50 125 LYS A CA 1
ATOM 901 C C . LYS A 1 125 ? -1.267 6.914 -11.035 1.00 95.50 125 LYS A C 1
ATOM 903 O O . LYS A 1 125 ? -1.313 5.680 -10.962 1.00 95.50 125 LYS A O 1
ATOM 908 N N . PRO A 1 126 ? -1.991 7.611 -11.928 1.00 97.00 126 PRO A N 1
ATOM 909 C CA . PRO A 1 126 ? -2.887 6.974 -12.888 1.00 97.00 126 PRO A CA 1
ATOM 910 C C . PRO A 1 126 ? -2.173 5.904 -13.723 1.00 97.00 126 PRO A C 1
ATOM 912 O O . PRO A 1 126 ? -1.046 6.109 -14.181 1.00 97.00 126 PRO A O 1
ATOM 915 N N . GLY A 1 127 ? -2.814 4.747 -13.900 1.00 96.81 127 GLY A N 1
ATOM 916 C CA . GLY A 1 127 ? -2.257 3.627 -14.669 1.00 96.81 127 GLY A CA 1
ATOM 917 C C . GLY A 1 127 ? -1.253 2.757 -13.903 1.00 96.81 127 GLY A C 1
ATOM 918 O O . GLY A 1 127 ? -0.631 1.871 -14.486 1.00 96.81 127 GLY A O 1
ATOM 919 N N . THR A 1 128 ? -1.076 2.975 -12.595 1.00 97.19 128 THR A N 1
ATOM 920 C CA . THR A 1 128 ? -0.322 2.044 -11.742 1.00 97.19 128 THR A CA 1
ATOM 921 C C . THR A 1 128 ? -0.999 0.671 -11.675 1.00 97.19 128 THR A C 1
ATOM 923 O O . THR A 1 128 ? -2.218 0.570 -11.749 1.00 97.19 128 THR A O 1
ATOM 926 N N . LEU A 1 129 ? -0.214 -0.397 -11.514 1.00 97.00 129 LEU A N 1
ATOM 927 C CA . LEU A 1 129 ? -0.740 -1.765 -11.404 1.00 97.00 129 LEU A CA 1
ATOM 928 C C . LEU A 1 129 ? -1.137 -2.150 -9.972 1.00 97.00 129 LEU A C 1
ATOM 930 O O . LEU A 1 129 ? -1.734 -3.202 -9.760 1.00 97.00 129 LEU A O 1
ATOM 934 N N . MET A 1 130 ? -0.810 -1.315 -8.983 1.00 97.69 130 MET A N 1
ATOM 935 C CA . MET A 1 130 ? -1.243 -1.543 -7.607 1.00 97.69 130 MET A CA 1
ATOM 936 C C . MET A 1 130 ? -2.761 -1.299 -7.494 1.00 97.69 130 MET A C 1
ATOM 938 O O . MET A 1 130 ? -3.226 -0.243 -7.934 1.00 97.69 130 MET A O 1
ATOM 942 N N . PRO A 1 131 ? -3.540 -2.246 -6.938 1.00 97.00 131 PRO A N 1
ATOM 943 C CA . PRO A 1 131 ? -4.983 -2.088 -6.785 1.00 97.00 131 PRO A CA 1
ATOM 944 C C . PRO A 1 131 ? -5.327 -1.032 -5.728 1.00 97.00 131 PRO A C 1
ATOM 946 O O . PRO A 1 131 ? -4.534 -0.752 -4.832 1.00 97.00 131 PRO A O 1
ATOM 949 N N . SER A 1 132 ? -6.531 -0.466 -5.827 1.00 95.94 132 SER A N 1
ATOM 950 C CA . SER A 1 132 ? -7.100 0.394 -4.784 1.00 95.94 132 SER A CA 1
ATOM 951 C C . SER A 1 132 ? -7.695 -0.447 -3.656 1.00 95.94 132 SER A C 1
ATOM 953 O O . SER A 1 132 ? -8.329 -1.477 -3.904 1.00 95.94 132 SER A O 1
ATOM 955 N N . PHE A 1 133 ? -7.506 0.010 -2.419 1.00 97.50 133 PHE A N 1
ATOM 956 C CA . PHE A 1 133 ? -8.046 -0.622 -1.212 1.00 97.50 133 PHE A CA 1
ATOM 957 C C . PHE A 1 133 ? -9.080 0.258 -0.495 1.00 97.50 133 PHE A C 1
ATOM 959 O O . PHE A 1 133 ? -9.532 -0.082 0.601 1.00 97.50 133 PHE A O 1
ATOM 966 N N . THR A 1 134 ? -9.500 1.360 -1.123 1.00 95.81 134 THR A N 1
ATOM 967 C CA . THR A 1 134 ? -10.589 2.215 -0.633 1.00 95.81 134 THR A CA 1
ATOM 968 C C . THR A 1 134 ? -11.844 1.375 -0.378 1.00 95.81 134 THR A C 1
ATOM 970 O O . THR A 1 134 ? -12.287 0.622 -1.244 1.00 95.81 134 THR A O 1
ATOM 973 N N . GLY A 1 135 ? -12.399 1.468 0.832 1.00 95.00 135 GLY A N 1
ATOM 974 C CA . GLY A 1 135 ? -13.576 0.697 1.251 1.00 95.00 135 GLY A CA 1
ATOM 975 C C . GLY A 1 135 ? -13.298 -0.762 1.639 1.00 95.00 135 GLY A C 1
ATOM 976 O O . GLY A 1 135 ? -14.202 -1.430 2.129 1.00 95.00 135 GLY A O 1
ATOM 977 N N . ARG A 1 136 ? -12.066 -1.265 1.463 1.00 96.12 136 ARG A N 1
ATOM 978 C CA . ARG A 1 136 ? -11.634 -2.597 1.944 1.00 96.12 136 ARG A CA 1
ATOM 979 C C . ARG A 1 136 ? -10.846 -2.534 3.249 1.00 96.12 136 ARG A C 1
ATOM 981 O O . ARG A 1 136 ? -10.807 -3.518 3.992 1.00 96.12 136 ARG A O 1
ATOM 988 N N . ILE A 1 137 ? -10.187 -1.405 3.483 1.00 97.00 137 ILE A N 1
ATOM 989 C CA . ILE A 1 137 ? -9.492 -1.074 4.723 1.00 97.00 137 ILE A CA 1
ATOM 990 C C . ILE A 1 137 ? -9.835 0.357 5.124 1.00 97.00 137 ILE A C 1
ATOM 992 O O . ILE A 1 137 ? -10.123 1.197 4.263 1.00 97.00 137 ILE A O 1
ATOM 996 N N . SER A 1 138 ? -9.799 0.636 6.421 1.00 96.75 138 SER A N 1
ATOM 997 C CA . SER A 1 138 ? -9.948 1.998 6.932 1.00 96.75 138 SER A CA 1
ATOM 998 C C . SER A 1 138 ? -8.669 2.822 6.734 1.00 96.75 138 SER A C 1
ATOM 1000 O O . SER A 1 138 ? -7.581 2.286 6.507 1.00 96.75 138 SER A O 1
ATOM 1002 N N . THR A 1 139 ? -8.776 4.145 6.872 1.00 96.69 139 THR A N 1
ATOM 1003 C CA . THR A 1 139 ? -7.599 5.029 6.892 1.00 96.69 139 THR A CA 1
ATOM 1004 C C . THR A 1 139 ? -6.647 4.681 8.036 1.00 96.69 139 THR A C 1
ATOM 1006 O O . THR A 1 139 ? -5.434 4.702 7.842 1.00 96.69 139 THR A O 1
ATOM 1009 N N . ALA A 1 140 ? -7.184 4.304 9.201 1.00 96.81 140 ALA A N 1
ATOM 1010 C CA . ALA A 1 140 ? -6.388 3.873 10.347 1.00 96.81 140 ALA A CA 1
ATOM 1011 C C . ALA A 1 140 ? -5.625 2.568 10.053 1.00 96.81 140 ALA A C 1
ATOM 1013 O O . ALA A 1 140 ? -4.426 2.486 10.308 1.00 96.81 140 ALA A O 1
ATOM 1014 N N . GLU A 1 141 ? -6.278 1.581 9.433 1.00 98.00 141 GLU A N 1
ATOM 1015 C CA . GLU A 1 141 ? -5.637 0.331 8.998 1.00 98.00 141 GLU A CA 1
ATOM 1016 C C . GLU A 1 141 ? -4.544 0.581 7.945 1.00 98.00 141 GLU A C 1
ATOM 1018 O O . GLU A 1 141 ? -3.456 0.008 8.028 1.00 98.00 141 GLU A O 1
ATOM 1023 N N . ALA A 1 142 ? -4.794 1.467 6.975 1.00 98.25 142 ALA A N 1
ATOM 1024 C CA . ALA A 1 142 ? -3.798 1.845 5.972 1.00 98.25 142 ALA A CA 1
ATOM 1025 C C . ALA A 1 142 ? -2.583 2.550 6.596 1.00 98.25 142 ALA A C 1
ATOM 1027 O O . ALA A 1 142 ? -1.445 2.280 6.203 1.00 98.25 142 ALA A O 1
ATOM 1028 N N . LEU A 1 143 ? -2.813 3.423 7.582 1.00 98.62 143 LEU A N 1
ATOM 1029 C CA . LEU A 1 143 ? -1.752 4.105 8.320 1.00 98.62 143 LEU A CA 1
ATOM 1030 C C . LEU A 1 143 ? -0.928 3.122 9.159 1.00 98.62 143 LEU A C 1
ATOM 1032 O O . LEU A 1 143 ? 0.300 3.143 9.079 1.00 98.62 143 LEU A O 1
ATOM 1036 N N . ALA A 1 144 ? -1.581 2.220 9.893 1.00 98.44 144 ALA A N 1
ATOM 1037 C CA . ALA A 1 144 ? -0.906 1.174 10.658 1.00 98.44 144 ALA A CA 1
ATOM 1038 C C . ALA A 1 144 ? -0.058 0.264 9.749 1.00 98.44 144 ALA A C 1
ATOM 1040 O O . ALA A 1 144 ? 1.091 -0.053 10.068 1.00 98.44 144 ALA A O 1
ATOM 1041 N N . LEU A 1 145 ? -0.585 -0.104 8.575 1.00 98.56 145 LEU A N 1
ATOM 1042 C CA . LEU A 1 145 ? 0.145 -0.879 7.571 1.00 98.56 145 LEU A CA 1
ATOM 1043 C C . LEU A 1 145 ? 1.371 -0.125 7.037 1.00 98.56 145 LEU A C 1
ATOM 1045 O O . LEU A 1 145 ? 2.460 -0.694 6.952 1.00 98.56 145 LEU A O 1
ATOM 1049 N N . ALA A 1 146 ? 1.224 1.162 6.726 1.00 98.50 146 ALA A N 1
ATOM 1050 C CA . ALA A 1 146 ? 2.324 2.005 6.272 1.00 98.50 146 ALA A CA 1
ATOM 1051 C C . ALA A 1 146 ? 3.433 2.161 7.328 1.00 98.50 146 ALA A C 1
ATOM 1053 O O . ALA A 1 146 ? 4.619 2.065 7.004 1.00 98.50 146 ALA A O 1
ATOM 1054 N N . GLN A 1 147 ? 3.064 2.360 8.595 1.00 98.75 147 GLN A N 1
ATOM 1055 C CA . GLN A 1 147 ? 4.010 2.426 9.714 1.00 98.75 147 GLN A CA 1
ATOM 1056 C C . GLN A 1 147 ? 4.765 1.105 9.886 1.00 98.75 147 GLN A C 1
ATOM 1058 O O . GLN A 1 147 ? 5.986 1.094 10.056 1.00 98.75 147 GLN A O 1
ATOM 1063 N N . TRP A 1 148 ? 4.059 -0.018 9.775 1.00 98.50 148 TRP A N 1
ATOM 1064 C CA . TRP A 1 148 ? 4.654 -1.346 9.866 1.00 98.50 148 TRP A CA 1
ATOM 1065 C C . TRP A 1 148 ? 5.640 -1.631 8.721 1.00 98.50 148 TRP A C 1
ATOM 1067 O O . TRP A 1 148 ? 6.730 -2.157 8.972 1.00 98.50 148 TRP A O 1
ATOM 1077 N N . ILE A 1 149 ? 5.324 -1.206 7.491 1.00 98.19 149 ILE A N 1
ATOM 1078 C CA . ILE A 1 149 ? 6.251 -1.261 6.348 1.00 98.19 149 ILE A CA 1
ATOM 1079 C C . ILE A 1 149 ? 7.495 -0.411 6.628 1.00 98.19 149 ILE A C 1
ATOM 1081 O O . ILE A 1 149 ? 8.621 -0.893 6.473 1.00 98.19 149 ILE A O 1
ATOM 1085 N N . LYS A 1 150 ? 7.303 0.834 7.086 1.00 98.00 150 LYS A N 1
ATOM 1086 C CA . LYS A 1 150 ? 8.388 1.763 7.440 1.00 98.00 150 LYS A CA 1
ATOM 1087 C C . LYS A 1 150 ? 9.321 1.191 8.509 1.00 98.00 150 LYS A C 1
ATOM 1089 O O . LYS A 1 150 ? 10.530 1.377 8.409 1.00 98.00 150 LYS A O 1
ATOM 1094 N N . ALA A 1 151 ? 8.784 0.442 9.470 1.00 97.94 151 ALA A N 1
ATOM 1095 C CA . ALA A 1 151 ? 9.555 -0.250 10.504 1.00 97.94 151 ALA A CA 1
ATOM 1096 C C . ALA A 1 151 ? 10.415 -1.424 9.979 1.00 97.94 151 ALA A C 1
ATOM 1098 O O . ALA A 1 151 ? 11.084 -2.098 10.762 1.00 97.94 151 ALA A O 1
ATOM 1099 N N . GLY A 1 152 ? 10.426 -1.669 8.665 1.00 96.31 152 GLY A N 1
ATOM 1100 C CA . GLY A 1 152 ? 11.293 -2.657 8.028 1.00 96.31 152 GLY A CA 1
ATOM 1101 C C . GLY A 1 152 ? 10.609 -3.979 7.700 1.00 96.31 152 GLY A C 1
ATOM 1102 O O . GLY A 1 152 ? 11.305 -4.950 7.409 1.00 96.31 152 GLY A O 1
ATOM 1103 N N . ASN A 1 153 ? 9.276 -4.024 7.719 1.00 96.50 153 ASN A N 1
ATOM 1104 C CA . ASN A 1 153 ? 8.514 -5.233 7.437 1.00 96.50 153 ASN A CA 1
ATOM 1105 C C . ASN A 1 153 ? 7.872 -5.221 6.023 1.00 96.50 153 ASN A C 1
ATOM 1107 O O . ASN A 1 153 ? 7.849 -4.167 5.373 1.00 96.50 153 ASN A O 1
ATOM 1111 N N . PRO A 1 154 ? 7.405 -6.375 5.502 1.00 92.50 154 PRO A N 1
ATOM 1112 C CA . PRO A 1 154 ? 7.866 -7.707 5.905 1.00 92.50 154 PRO A CA 1
ATOM 1113 C C . PRO A 1 154 ? 9.391 -7.811 5.726 1.00 92.50 154 PRO A C 1
ATOM 1115 O O . PRO A 1 154 ? 9.991 -7.023 4.982 1.00 92.50 154 PRO A O 1
ATOM 1118 N N . ARG A 1 155 ? 10.021 -8.719 6.472 1.00 81.12 155 ARG A N 1
ATOM 1119 C CA . ARG A 1 155 ? 11.460 -8.991 6.344 1.00 81.12 155 ARG A CA 1
ATOM 1120 C C . ARG A 1 155 ? 11.753 -9.946 5.197 1.00 81.12 155 ARG A C 1
ATOM 1122 O O . ARG A 1 155 ? 10.887 -10.801 4.913 1.00 81.12 155 ARG A O 1
#

Organism: NCBI:txid48

Foldseek 3Di:
DDDDDDDDDDDDDDDDDDDDDDDDDDDDDDDDDDDDDDDDDDDDDDDDDDDDDDDDDDDDDDDDDPDDDDDDPPPDQDALVCCCVVVPVCVAQPPPHPCVVVLVVLLPDDLLVQLVCAQCVCVVPNPDPRDHCNVVHDSVSSSNNSVCSNVVPPD

InterPro domains:
  IPR009056 Cytochrome c-like domain [PF13442] (76-149)
  IPR009056 Cytochrome c-like domain [PS51007] (75-153)
  IPR036909 Cytochrome c-like domain superfamily [G3DSA:1.10.760.10] (11-154)
  IPR036909 Cytochrome c-like domain superfamily [SSF46626] (72-150)